Protein AF-Q8U2S3-F1 (afdb_monomer)

Solvent-accessible surface area (backbone atoms only — not comparable to full-atom values): 5156 Å² total; per-residue (Å²): 128,73,34,62,72,54,21,52,57,31,38,52,51,14,50,54,34,35,54,50,14,54,51,28,48,75,74,66,40,53,70,55,16,52,52,30,41,53,49,16,53,37,32,40,55,50,9,55,42,31,14,68,69,45,84,86,78,89,81,55,50,74,57,55,48,48,53,45,40,75,74,70,47,91,64,85,73,85,78,80,70,82,82,80,84,73,82,71,88,128

pLDDT: mean 85.27, std 17.12, range [39.69, 98.56]

Nearest PDB structures (foldseek):
  1o3u-assembly1_A-2  TM=9.686E-01  e=7.625E-03  Thermotoga maritima
  1wol-assembly1_A  TM=9.582E-01  e=5.673E-03  Sulfurisphaera tokodaii str. 7
  1ufb-assembly1_A  TM=9.859E-01  e=2.220E-01  Thermus thermophilus
  2hsb-assembly1_A  TM=8.429E-01  e=3.166E-01  Archaeoglobus fulgidus

Sequence (90 aa):
MFKDSEYERWIKEAKRTLESAYSDLKEGYYEWASFKSQQAAELAVKAVLRGLGLAPVGHSITRLLRELKGMGFNVPKSSYTTQWSSIGTI

Structure (mmCIF, N/CA/C/O backbone):
data_AF-Q8U2S3-F1
#
_entry.id   AF-Q8U2S3-F1
#
loop_
_atom_site.group_PDB
_atom_site.id
_atom_site.type_symbol
_atom_site.label_atom_id
_atom_site.label_alt_id
_atom_site.label_comp_id
_atom_site.label_asym_id
_atom_site.label_entity_id
_atom_site.label_seq_id
_atom_site.pdbx_PDB_ins_code
_atom_site.Cartn_x
_atom_site.Cartn_y
_atom_site.Cartn_z
_atom_site.occupancy
_atom_site.B_iso_or_equiv
_atom_site.auth_seq_id
_atom_site.auth_comp_id
_atom_site.auth_asym_id
_atom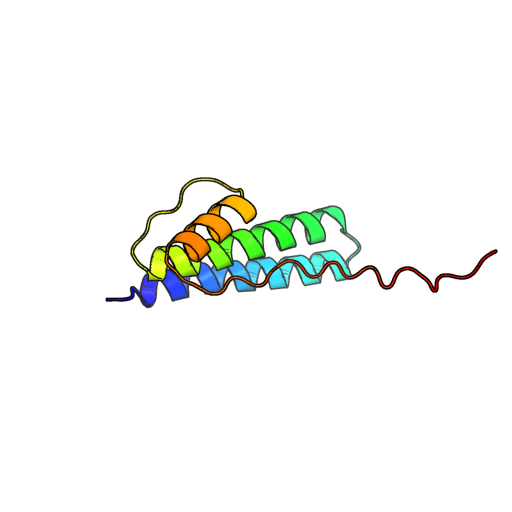_site.auth_atom_id
_atom_site.pdbx_PDB_model_num
ATOM 1 N N . MET A 1 1 ? -13.540 7.536 17.257 1.00 76.06 1 MET A N 1
ATOM 2 C CA . MET A 1 1 ? -12.865 8.738 16.725 1.00 76.06 1 MET A CA 1
ATOM 3 C C . MET A 1 1 ? -11.816 8.275 15.729 1.00 76.06 1 MET A C 1
ATOM 5 O O . MET A 1 1 ? -11.070 7.361 16.067 1.00 76.06 1 MET A O 1
ATOM 9 N N . PHE A 1 2 ? -11.827 8.813 14.510 1.00 86.50 2 PHE A N 1
ATOM 10 C CA . PHE A 1 2 ? -10.859 8.464 13.468 1.00 86.50 2 PHE A CA 1
ATOM 11 C C . PHE A 1 2 ? -9.484 9.069 13.804 1.00 86.50 2 PHE A C 1
ATOM 13 O O . PHE A 1 2 ? -9.408 10.136 14.409 1.00 86.50 2 PHE A O 1
ATOM 20 N N . LYS A 1 3 ? -8.403 8.359 13.483 1.00 91.94 3 LYS A N 1
ATOM 21 C CA . LYS A 1 3 ? -7.015 8.753 13.748 1.00 91.94 3 LYS A CA 1
ATOM 22 C C . LYS A 1 3 ? -6.411 9.373 12.490 1.00 91.94 3 LYS A C 1
ATOM 24 O O . LYS A 1 3 ? -5.695 8.694 11.753 1.00 91.94 3 LYS A O 1
ATOM 29 N N . ASP A 1 4 ? -6.698 10.653 12.261 1.00 90.94 4 ASP A N 1
ATOM 30 C CA . ASP A 1 4 ? -6.270 11.380 11.056 1.00 90.94 4 ASP A CA 1
ATOM 31 C C . ASP A 1 4 ? -4.754 11.309 10.830 1.00 90.94 4 ASP A C 1
ATOM 33 O O . ASP A 1 4 ? -4.307 10.998 9.730 1.00 90.94 4 ASP A O 1
ATOM 37 N N . SER A 1 5 ? -3.953 11.472 11.886 1.00 92.38 5 SER A N 1
ATOM 38 C CA . SER A 1 5 ? -2.487 11.437 11.793 1.00 92.38 5 SER A CA 1
ATOM 39 C C . SER A 1 5 ? -1.928 10.087 11.324 1.00 92.38 5 SER A C 1
ATOM 41 O O . SER A 1 5 ? -0.988 10.039 10.527 1.00 92.38 5 SER A O 1
ATOM 43 N N . GLU A 1 6 ? -2.510 8.976 11.783 1.00 91.44 6 GLU A N 1
ATOM 44 C CA . GLU A 1 6 ? -2.110 7.635 11.348 1.00 91.44 6 GLU A CA 1
ATOM 45 C C . GLU A 1 6 ? -2.553 7.372 9.908 1.00 91.44 6 GLU A C 1
ATOM 47 O O . GLU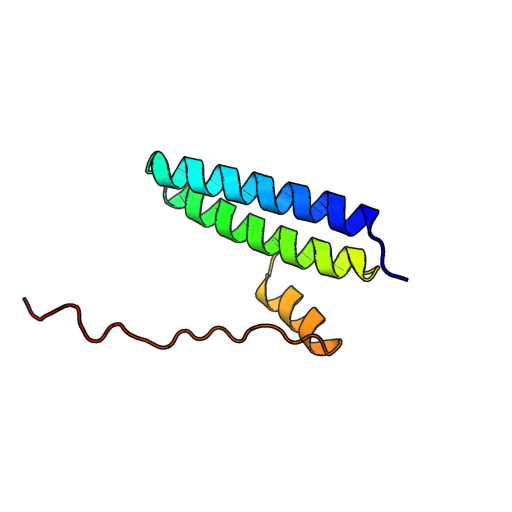 A 1 6 ? -1.784 6.826 9.119 1.00 91.44 6 GLU A O 1
ATOM 52 N N . TYR A 1 7 ? -3.758 7.801 9.531 1.00 95.69 7 TYR A N 1
ATOM 53 C CA . TYR A 1 7 ? -4.203 7.718 8.144 1.00 95.69 7 TYR A CA 1
ATOM 54 C C . TYR A 1 7 ? -3.271 8.504 7.206 1.00 95.69 7 TYR A C 1
ATOM 56 O O . TYR A 1 7 ? -2.768 7.947 6.229 1.00 95.69 7 TYR A O 1
ATOM 64 N N . GLU A 1 8 ? -2.984 9.768 7.527 1.00 96.56 8 GLU A N 1
ATOM 65 C CA . GLU A 1 8 ? -2.149 10.660 6.717 1.00 96.56 8 GLU A CA 1
ATOM 66 C C . GLU A 1 8 ? -0.737 10.115 6.511 1.00 96.56 8 GLU A C 1
ATOM 68 O O . GLU A 1 8 ? -0.207 10.126 5.395 1.00 96.56 8 GLU A O 1
ATOM 73 N N . ARG A 1 9 ? -0.130 9.585 7.577 1.00 95.38 9 ARG A N 1
ATOM 74 C CA . ARG A 1 9 ? 1.205 8.991 7.513 1.00 95.38 9 ARG A CA 1
ATOM 75 C C . ARG A 1 9 ? 1.261 7.841 6.508 1.00 95.38 9 ARG A C 1
ATOM 77 O O . ARG A 1 9 ? 2.180 7.779 5.694 1.00 95.38 9 ARG A O 1
ATOM 84 N N . TRP A 1 10 ? 0.281 6.943 6.555 1.00 96.06 10 TRP A N 1
ATOM 85 C CA . TRP A 1 10 ? 0.263 5.742 5.720 1.00 96.06 10 TRP A CA 1
ATOM 86 C C . TRP A 1 10 ? -0.180 6.029 4.285 1.00 96.06 10 TRP A C 1
ATOM 88 O O . TRP A 1 10 ? 0.397 5.479 3.347 1.00 96.06 10 TRP A O 1
ATOM 98 N N . ILE A 1 11 ? -1.146 6.930 4.082 1.00 97.75 11 ILE A N 1
ATOM 99 C CA . ILE A 1 11 ? -1.579 7.295 2.729 1.00 97.75 11 ILE A CA 1
ATOM 100 C C . ILE A 1 11 ? -0.495 8.083 1.984 1.00 97.75 11 ILE A C 1
ATOM 102 O O . ILE A 1 11 ? -0.370 7.953 0.767 1.00 97.75 11 ILE A O 1
ATOM 106 N N . LYS A 1 12 ? 0.334 8.861 2.695 1.00 98.19 12 LYS A N 1
ATOM 107 C CA . LYS A 1 12 ? 1.505 9.522 2.106 1.00 98.19 12 LYS A CA 1
ATOM 108 C C . LYS A 1 12 ? 2.512 8.499 1.579 1.00 98.19 12 LYS A C 1
ATOM 110 O O . LYS A 1 12 ? 3.007 8.666 0.469 1.00 98.19 12 LYS A O 1
ATOM 115 N N . GLU A 1 13 ? 2.766 7.431 2.329 1.00 97.75 13 GLU A N 1
ATOM 116 C CA . GLU A 1 13 ? 3.660 6.351 1.895 1.00 97.75 13 GLU A CA 1
ATOM 117 C C . GLU A 1 13 ? 3.100 5.595 0.682 1.00 97.75 13 GLU A C 1
ATOM 119 O O . GLU A 1 13 ? 3.819 5.339 -0.286 1.00 97.75 13 GLU A O 1
ATOM 124 N N . ALA A 1 14 ? 1.791 5.319 0.681 1.00 98.25 14 ALA A N 1
ATOM 125 C CA . ALA A 1 14 ? 1.107 4.702 -0.453 1.00 98.25 14 ALA A CA 1
ATOM 126 C C . ALA A 1 14 ? 1.264 5.533 -1.738 1.00 98.25 14 ALA A C 1
ATOM 128 O O . ALA A 1 14 ? 1.614 4.997 -2.788 1.00 98.25 14 ALA A O 1
ATOM 129 N N . LYS A 1 15 ? 1.061 6.856 -1.646 1.00 98.50 15 LYS A N 1
ATOM 130 C CA . LYS A 1 15 ? 1.198 7.781 -2.782 1.00 98.50 15 LYS A CA 1
ATOM 131 C C . LYS A 1 15 ? 2.623 7.818 -3.333 1.00 98.50 15 LYS A C 1
ATOM 133 O O . LYS A 1 15 ? 2.796 7.685 -4.538 1.00 98.50 15 LYS A O 1
ATOM 138 N N . ARG A 1 16 ? 3.638 7.918 -2.467 1.00 98.50 16 ARG A N 1
ATOM 139 C CA . ARG A 1 16 ? 5.054 7.903 -2.888 1.00 98.50 16 ARG A CA 1
ATOM 140 C C . ARG A 1 16 ? 5.440 6.582 -3.552 1.00 98.50 16 ARG A C 1
ATOM 142 O O . ARG A 1 16 ? 6.155 6.572 -4.549 1.00 98.50 16 ARG A O 1
ATOM 149 N N . THR A 1 17 ? 4.933 5.468 -3.026 1.00 98.56 17 THR A N 1
ATOM 150 C CA . THR A 1 17 ? 5.149 4.140 -3.617 1.00 98.56 17 THR A CA 1
ATOM 151 C C . THR A 1 17 ? 4.529 4.051 -5.013 1.00 98.56 17 THR A C 1
ATOM 153 O O . THR A 1 17 ? 5.167 3.552 -5.937 1.00 98.56 17 THR A O 1
ATOM 156 N N . LEU A 1 18 ? 3.319 4.590 -5.191 1.00 98.50 18 LEU A N 1
ATOM 157 C CA . LEU A 1 18 ? 2.648 4.644 -6.490 1.00 98.50 18 LEU A CA 1
ATOM 158 C C . LEU A 1 18 ? 3.386 5.548 -7.489 1.00 98.50 18 LEU A C 1
ATOM 160 O O . LEU A 1 18 ? 3.556 5.170 -8.643 1.00 98.50 18 LEU A O 1
ATOM 164 N N . GLU A 1 19 ? 3.862 6.716 -7.055 1.00 98.56 19 GLU A N 1
ATOM 165 C CA . GLU A 1 19 ? 4.710 7.588 -7.878 1.00 98.56 19 GLU A CA 1
ATOM 166 C C . GLU A 1 19 ? 5.970 6.852 -8.349 1.00 98.56 19 GLU A C 1
ATOM 168 O O . GLU A 1 19 ? 6.308 6.907 -9.530 1.00 98.56 19 GLU A O 1
ATOM 173 N N . SER A 1 20 ? 6.620 6.088 -7.464 1.00 98.38 20 SER A N 1
ATOM 174 C CA . SER A 1 20 ? 7.764 5.259 -7.852 1.00 98.38 20 SER A CA 1
ATOM 175 C C . SER A 1 20 ? 7.385 4.151 -8.837 1.00 98.38 20 SER A C 1
ATOM 177 O O . SER A 1 20 ? 8.170 3.885 -9.742 1.00 98.38 20 SER A O 1
ATOM 179 N N . ALA A 1 21 ? 6.210 3.532 -8.696 1.00 98.44 21 ALA A N 1
ATOM 180 C CA . ALA A 1 21 ? 5.720 2.535 -9.648 1.00 98.44 21 ALA A CA 1
ATOM 181 C C . ALA A 1 21 ? 5.517 3.135 -11.050 1.00 98.44 21 ALA A C 1
ATOM 183 O O . ALA A 1 21 ? 5.835 2.497 -12.051 1.00 98.44 21 ALA A O 1
ATOM 184 N N . TYR A 1 22 ? 5.030 4.380 -11.131 1.00 98.56 22 TYR A N 1
ATOM 185 C CA . TYR A 1 22 ? 4.912 5.094 -12.403 1.00 98.56 22 TYR A CA 1
ATOM 186 C C . TYR A 1 22 ? 6.268 5.410 -13.030 1.00 98.56 22 TYR A C 1
ATOM 188 O O . TYR A 1 22 ? 6.386 5.348 -14.253 1.00 98.56 22 TYR A O 1
ATOM 196 N N . SER A 1 23 ? 7.282 5.743 -12.229 1.00 98.38 23 SER A N 1
ATOM 197 C CA . SER A 1 23 ? 8.647 5.906 -12.740 1.00 98.38 23 SER A CA 1
ATOM 198 C C . SER A 1 23 ? 9.182 4.592 -13.307 1.00 98.38 23 SER A C 1
ATOM 200 O O . SER A 1 23 ? 9.626 4.577 -14.447 1.00 98.38 23 SER A O 1
ATOM 202 N N . ASP A 1 24 ? 9.048 3.477 -12.583 1.00 98.19 24 ASP A N 1
ATOM 203 C CA . ASP A 1 24 ? 9.487 2.161 -13.074 1.00 98.19 24 ASP A CA 1
ATOM 204 C C . ASP A 1 24 ? 8.782 1.768 -14.380 1.00 98.19 24 ASP A C 1
ATOM 206 O O . ASP A 1 24 ? 9.410 1.238 -15.293 1.00 98.19 24 ASP A O 1
ATOM 210 N N . LEU A 1 25 ? 7.483 2.071 -14.498 1.00 98.12 25 LEU A N 1
ATOM 211 C CA . LEU A 1 25 ? 6.713 1.826 -15.717 1.00 98.12 25 LEU A CA 1
ATOM 212 C C . LEU A 1 25 ? 7.268 2.613 -16.910 1.00 98.12 25 LEU A C 1
ATOM 214 O O . LEU A 1 25 ? 7.352 2.069 -18.010 1.00 98.12 25 LEU A O 1
ATOM 218 N N . LYS A 1 26 ? 7.632 3.884 -16.701 1.00 98.31 26 LYS A N 1
ATOM 219 C CA . LYS A 1 26 ? 8.209 4.745 -17.746 1.00 98.31 26 LYS A CA 1
ATOM 220 C C . LYS A 1 26 ? 9.586 4.259 -18.195 1.00 98.31 26 LYS A C 1
ATOM 222 O O . LYS A 1 26 ? 9.878 4.325 -19.382 1.00 98.31 26 LYS A O 1
ATOM 227 N N . GLU A 1 27 ? 10.384 3.748 -17.263 1.00 98.06 27 GLU A N 1
ATOM 228 C CA . GLU A 1 27 ? 11.727 3.216 -17.524 1.00 98.06 27 GLU A CA 1
ATOM 229 C C . GLU A 1 27 ? 11.717 1.770 -18.064 1.00 98.06 27 GLU A C 1
ATOM 231 O O . GLU A 1 27 ? 12.765 1.228 -18.405 1.00 98.06 27 GLU A O 1
ATOM 236 N N . GLY A 1 28 ? 10.544 1.132 -18.170 1.00 97.69 28 GLY A N 1
ATOM 237 C CA . GLY A 1 28 ? 10.400 -0.228 -18.704 1.00 97.69 28 GLY A CA 1
ATOM 238 C C . GLY A 1 28 ? 10.655 -1.355 -17.695 1.00 97.69 28 GLY A C 1
ATOM 239 O O . GLY A 1 28 ? 10.696 -2.521 -18.080 1.00 97.69 28 GLY A O 1
ATOM 240 N N . TYR A 1 29 ? 10.776 -1.041 -16.404 1.00 98.06 29 TYR A N 1
ATOM 241 C CA . TYR A 1 29 ? 10.931 -2.013 -15.317 1.00 98.06 29 TYR A CA 1
ATOM 242 C C . TYR A 1 29 ? 9.563 -2.540 -14.853 1.00 98.06 29 TYR A C 1
ATOM 244 O O . TYR A 1 29 ? 9.074 -2.226 -13.762 1.00 98.06 29 TYR A O 1
ATOM 252 N N . TYR A 1 30 ? 8.889 -3.304 -15.713 1.00 97.12 30 TYR A N 1
ATOM 253 C CA . TYR A 1 30 ? 7.488 -3.704 -15.524 1.00 97.12 30 TYR A CA 1
ATOM 254 C C . TYR A 1 30 ? 7.242 -4.573 -14.281 1.00 97.12 30 TYR A C 1
ATOM 256 O O . TYR A 1 30 ? 6.188 -4.470 -13.643 1.00 97.12 30 TYR A O 1
ATOM 264 N N . GLU A 1 31 ? 8.202 -5.417 -13.911 1.00 97.88 31 GLU A N 1
ATOM 265 C CA . GLU A 1 31 ? 8.167 -6.237 -12.702 1.00 97.88 31 GLU A CA 1
ATOM 266 C C . GLU A 1 31 ? 8.170 -5.369 -11.439 1.00 97.88 31 GLU A C 1
ATOM 268 O O . GLU A 1 31 ? 7.365 -5.589 -10.527 1.00 97.88 31 GLU A O 1
ATOM 273 N N . TRP A 1 32 ? 8.996 -4.320 -11.424 1.00 98.00 32 TRP A N 1
ATOM 274 C CA . TRP A 1 32 ? 9.073 -3.370 -10.319 1.00 98.00 32 TRP A CA 1
ATOM 275 C C . TRP A 1 32 ? 7.843 -2.473 -10.262 1.00 98.00 32 TRP A C 1
ATOM 277 O O . TRP A 1 32 ? 7.262 -2.309 -9.186 1.00 98.00 32 TRP A O 1
ATOM 287 N N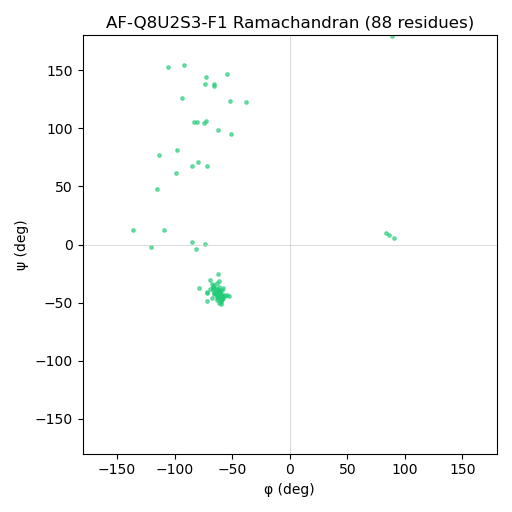 . ALA A 1 33 ? 7.368 -1.996 -11.414 1.00 98.31 33 ALA A N 1
ATOM 288 C CA . ALA A 1 33 ? 6.124 -1.242 -11.512 1.00 98.31 33 ALA A CA 1
ATOM 289 C C . ALA A 1 33 ? 4.937 -2.039 -10.946 1.00 98.31 33 ALA A C 1
ATOM 291 O O . ALA A 1 33 ? 4.141 -1.511 -10.164 1.00 98.31 33 ALA A O 1
ATOM 292 N N . SER A 1 34 ? 4.839 -3.328 -11.280 1.00 97.88 34 SER A N 1
ATOM 293 C CA . SER A 1 34 ? 3.765 -4.208 -10.803 1.00 97.88 34 SER A CA 1
ATOM 294 C C . SER A 1 34 ? 3.867 -4.469 -9.299 1.00 97.88 34 SER A C 1
ATOM 296 O O . SER A 1 34 ? 2.876 -4.338 -8.575 1.00 97.88 34 SER A O 1
ATOM 298 N N . PHE A 1 35 ? 5.070 -4.779 -8.808 1.00 97.31 35 PHE A N 1
ATOM 299 C CA . PHE A 1 35 ? 5.326 -5.000 -7.386 1.00 97.31 35 PHE A CA 1
ATOM 300 C C . PHE A 1 35 ? 4.992 -3.762 -6.544 1.00 97.31 35 PHE A C 1
ATOM 302 O O . PHE A 1 35 ? 4.242 -3.846 -5.569 1.00 97.31 35 PHE A O 1
ATOM 309 N N . LYS A 1 36 ? 5.489 -2.586 -6.944 1.00 98.06 36 LYS A N 1
ATOM 310 C CA . LYS A 1 36 ? 5.233 -1.333 -6.223 1.00 98.06 36 LYS A CA 1
ATOM 311 C C . LYS A 1 36 ? 3.769 -0.913 -6.312 1.00 98.06 36 LYS A C 1
ATOM 313 O O . LYS A 1 36 ? 3.233 -0.406 -5.332 1.00 98.06 36 LYS A O 1
ATOM 318 N N . SER A 1 37 ? 3.090 -1.183 -7.426 1.00 97.81 37 SER A N 1
ATOM 319 C CA . SER A 1 37 ? 1.646 -0.939 -7.546 1.00 97.81 37 SER A CA 1
ATOM 320 C C . SER A 1 37 ? 0.839 -1.768 -6.541 1.00 97.81 37 SER A C 1
ATOM 322 O O . SER A 1 37 ? -0.056 -1.236 -5.879 1.00 97.81 37 SER A O 1
ATOM 324 N N . GLN A 1 38 ? 1.179 -3.052 -6.365 1.00 96.19 38 GLN A N 1
ATOM 325 C CA . GLN A 1 38 ? 0.557 -3.894 -5.337 1.00 96.19 38 GLN A CA 1
ATOM 326 C C . GLN A 1 38 ? 0.850 -3.351 -3.930 1.00 96.19 38 GLN A C 1
ATOM 328 O O . GLN A 1 38 ? -0.077 -3.202 -3.132 1.00 96.19 38 GLN A O 1
ATOM 333 N N . GLN A 1 39 ? 2.094 -2.964 -3.643 1.00 97.25 39 GLN A N 1
ATOM 334 C CA . GLN A 1 39 ? 2.457 -2.411 -2.336 1.00 97.25 39 GLN A CA 1
ATOM 335 C C . GLN A 1 39 ? 1.760 -1.080 -2.030 1.00 97.25 39 GLN A C 1
ATOM 337 O O . GLN A 1 39 ? 1.287 -0.866 -0.912 1.00 97.25 39 GLN A O 1
ATOM 342 N N . ALA A 1 40 ? 1.623 -0.198 -3.020 1.00 97.94 40 ALA A N 1
ATOM 343 C CA . ALA A 1 40 ? 0.880 1.048 -2.876 1.00 97.94 40 ALA A CA 1
ATOM 344 C C . ALA A 1 40 ? -0.589 0.789 -2.502 1.00 97.94 40 ALA A C 1
ATOM 346 O O . ALA A 1 40 ? -1.127 1.438 -1.600 1.00 97.94 40 ALA A O 1
ATOM 347 N N . ALA A 1 41 ? -1.228 -0.194 -3.142 1.00 95.56 41 ALA A N 1
ATOM 348 C CA . ALA A 1 41 ? -2.591 -0.595 -2.811 1.00 95.56 41 ALA A CA 1
ATOM 349 C C . ALA A 1 41 ? -2.697 -1.189 -1.391 1.00 95.56 41 ALA A C 1
ATOM 351 O O . ALA A 1 41 ? -3.623 -0.851 -0.652 1.00 95.56 41 ALA A O 1
ATOM 352 N N . GLU A 1 42 ? -1.738 -2.016 -0.967 1.00 95.31 42 GLU A N 1
ATOM 353 C CA . GLU A 1 42 ? -1.677 -2.543 0.403 1.00 95.31 42 GLU A CA 1
ATOM 354 C C . GLU A 1 42 ? -1.566 -1.425 1.451 1.00 95.31 42 GLU A C 1
ATOM 356 O O . GLU A 1 42 ? -2.326 -1.406 2.425 1.00 95.31 42 GLU A O 1
ATOM 361 N N . LEU A 1 43 ? -0.659 -0.470 1.239 1.00 95.75 43 LEU A N 1
ATOM 362 C CA . LEU A 1 43 ? -0.454 0.673 2.129 1.00 95.75 43 LEU A CA 1
ATOM 363 C C . LEU A 1 43 ? -1.701 1.555 2.230 1.00 95.75 43 LEU A C 1
ATOM 365 O O . LEU A 1 43 ? -2.064 1.970 3.332 1.00 95.75 43 LEU A O 1
ATOM 369 N N . ALA A 1 44 ? -2.391 1.799 1.114 1.00 96.00 44 ALA A N 1
ATOM 370 C CA . ALA A 1 44 ? -3.612 2.600 1.095 1.00 96.00 44 ALA A CA 1
ATOM 371 C C . ALA A 1 44 ? -4.735 1.959 1.928 1.00 96.00 44 ALA A C 1
ATOM 373 O O . ALA A 1 44 ? -5.370 2.633 2.740 1.00 96.00 44 ALA A O 1
ATOM 374 N N . VAL A 1 45 ? -4.949 0.645 1.796 1.00 94.00 45 VAL A N 1
ATOM 375 C CA . VAL A 1 45 ? -5.958 -0.061 2.604 1.00 94.00 45 VAL A CA 1
ATOM 376 C C . VAL A 1 45 ? -5.560 -0.080 4.085 1.00 94.00 45 VAL A C 1
ATOM 378 O O . VAL A 1 45 ? -6.405 0.136 4.959 1.00 94.00 45 VAL A O 1
ATOM 381 N N . LYS A 1 46 ? -4.268 -0.263 4.389 1.00 93.25 46 LYS A N 1
ATOM 382 C CA . LYS A 1 46 ? -3.751 -0.161 5.764 1.00 93.25 46 LYS A CA 1
ATOM 383 C C . LYS A 1 46 ? -3.951 1.232 6.359 1.00 93.25 46 LYS A C 1
ATOM 385 O O . LYS A 1 46 ? -4.270 1.316 7.542 1.00 93.25 46 LYS A O 1
ATOM 390 N N . ALA A 1 47 ? -3.818 2.297 5.569 1.00 95.00 47 ALA A N 1
ATOM 391 C CA . ALA A 1 47 ? -4.068 3.663 6.021 1.00 95.00 47 ALA A CA 1
ATOM 392 C C . ALA A 1 47 ? -5.505 3.832 6.529 1.00 95.00 47 ALA A C 1
ATOM 394 O O . ALA A 1 47 ? -5.709 4.348 7.626 1.00 95.00 47 ALA A O 1
ATOM 395 N N . VAL A 1 48 ? -6.495 3.338 5.776 1.00 93.12 48 VAL A N 1
ATOM 396 C CA . VAL A 1 48 ? -7.913 3.395 6.172 1.00 93.12 48 VAL A CA 1
ATOM 397 C C . VAL A 1 48 ? -8.145 2.634 7.476 1.00 93.12 48 VAL A C 1
ATOM 399 O O . VAL A 1 48 ? -8.707 3.182 8.421 1.00 93.12 48 VAL A O 1
ATOM 402 N N . LEU A 1 49 ? -7.667 1.391 7.560 1.00 91.88 49 LEU A N 1
ATOM 403 C CA . LEU A 1 49 ? -7.828 0.555 8.754 1.00 91.88 49 LEU A CA 1
ATOM 404 C C . LEU A 1 49 ? -7.166 1.185 9.992 1.00 91.88 49 LEU A C 1
ATOM 406 O O . LEU A 1 49 ? -7.755 1.186 11.072 1.00 91.88 49 LEU A O 1
ATOM 410 N N . ARG A 1 50 ? -5.980 1.784 9.838 1.00 92.12 50 ARG A N 1
ATOM 411 C CA . ARG A 1 50 ? -5.294 2.494 10.929 1.00 92.12 50 ARG A CA 1
ATOM 412 C C . ARG A 1 50 ? -5.991 3.780 11.339 1.00 92.12 50 ARG A C 1
ATOM 414 O O . ARG A 1 50 ? -6.090 4.048 12.536 1.00 92.12 50 ARG A O 1
ATOM 421 N N . GLY A 1 51 ? -6.539 4.520 10.379 1.00 93.06 51 GLY A N 1
ATOM 422 C CA . GLY A 1 51 ? -7.427 5.647 10.648 1.00 93.06 51 GLY A CA 1
ATOM 423 C C . GLY A 1 51 ? -8.657 5.227 11.458 1.00 93.06 51 G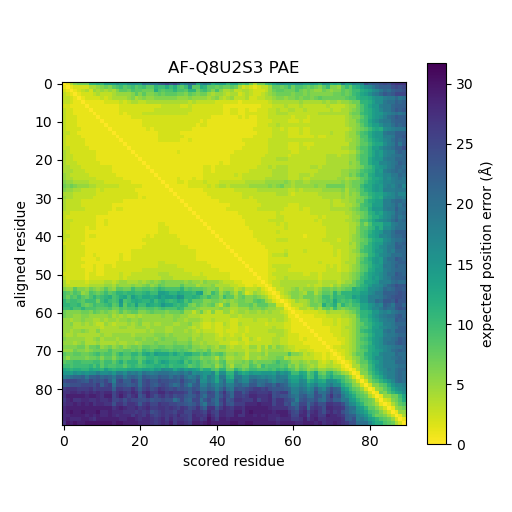LY A C 1
ATOM 424 O O . GLY A 1 51 ? -9.046 5.911 12.398 1.00 93.06 51 GLY A O 1
ATOM 425 N N . LEU A 1 52 ? -9.207 4.037 11.207 1.00 92.31 52 LEU A N 1
ATOM 426 C CA . LEU A 1 52 ? -10.289 3.454 12.015 1.00 92.31 52 LEU A CA 1
ATOM 427 C C . LEU A 1 52 ? -9.828 2.927 13.389 1.00 92.31 52 LEU A C 1
ATOM 429 O O . LEU A 1 52 ? -10.643 2.439 14.168 1.00 92.31 52 LEU A O 1
ATOM 433 N N . GLY A 1 53 ? -8.539 3.046 13.718 1.00 90.62 53 GLY A N 1
ATOM 434 C CA . GLY A 1 53 ? -7.967 2.621 14.993 1.00 90.62 53 GLY A CA 1
ATOM 435 C C . GLY A 1 53 ? -7.540 1.155 15.045 1.00 90.62 53 GLY A C 1
ATOM 436 O O . GLY A 1 53 ? -7.167 0.686 16.119 1.00 90.62 53 GLY A O 1
ATOM 437 N N . LEU A 1 54 ? -7.555 0.447 13.914 1.00 88.50 54 LEU A N 1
ATOM 438 C CA . LEU A 1 54 ? -7.174 -0.960 13.815 1.00 88.50 54 LEU A CA 1
ATOM 439 C C . LEU A 1 54 ? -5.686 -1.113 13.483 1.00 88.50 54 LEU A C 1
ATOM 441 O O . LEU A 1 54 ? -5.076 -0.256 12.847 1.00 88.50 54 LEU A O 1
ATOM 445 N N . ALA A 1 55 ? -5.102 -2.244 13.875 1.00 83.94 55 ALA A N 1
ATOM 446 C CA . ALA A 1 55 ? -3.721 -2.601 13.558 1.00 83.94 55 ALA A CA 1
ATOM 447 C C . ALA A 1 55 ? -3.695 -3.831 12.630 1.00 83.94 55 ALA A C 1
ATOM 449 O O . ALA A 1 55 ? -3.462 -4.946 13.097 1.00 83.94 55 ALA A O 1
ATOM 450 N N . PRO A 1 56 ? -3.974 -3.664 11.324 1.00 79.88 56 PRO A N 1
ATOM 451 C CA . PRO A 1 56 ? -4.024 -4.790 10.399 1.00 79.88 56 PRO A CA 1
ATOM 452 C C . PRO A 1 56 ? -2.652 -5.451 10.228 1.00 79.88 56 PRO A C 1
ATOM 454 O O . PRO A 1 56 ? -1.637 -4.777 10.032 1.00 79.88 56 PRO A O 1
ATOM 457 N N . VAL A 1 57 ? -2.641 -6.784 10.243 1.00 74.38 57 VAL A N 1
ATOM 458 C CA . VAL A 1 57 ? -1.445 -7.621 10.040 1.00 74.38 57 VAL A CA 1
ATOM 459 C C . VAL A 1 57 ? -1.496 -8.259 8.641 1.00 74.38 57 VAL A C 1
ATOM 461 O O . VAL A 1 57 ? -2.575 -8.468 8.090 1.00 74.38 57 VAL A O 1
ATOM 464 N N . GLY A 1 58 ? -0.353 -8.583 8.038 1.00 78.12 58 GLY A N 1
ATOM 465 C CA . GLY A 1 58 ? -0.275 -9.303 6.756 1.00 78.12 58 GLY A CA 1
ATOM 466 C C . GLY A 1 58 ? -0.283 -8.426 5.495 1.00 78.12 58 GLY A C 1
ATOM 467 O O . GLY A 1 58 ? -0.337 -7.198 5.577 1.00 78.12 58 GLY A O 1
ATOM 468 N N . HIS A 1 59 ? -0.206 -9.097 4.338 1.00 75.38 59 HIS A N 1
ATOM 469 C CA . HIS A 1 59 ? 0.073 -8.495 3.018 1.00 75.38 59 HIS A CA 1
ATOM 470 C C . HIS A 1 59 ? -1.032 -8.716 1.965 1.00 75.38 59 HIS A C 1
ATOM 472 O O . HIS A 1 59 ? -0.971 -8.255 0.829 1.00 75.38 59 HIS A O 1
ATOM 478 N N . SER A 1 60 ? -2.092 -9.450 2.314 1.00 85.50 60 SER A N 1
ATOM 479 C CA . SER A 1 60 ? -3.180 -9.713 1.367 1.00 85.50 60 SER A CA 1
ATOM 480 C C . SER A 1 60 ? -4.166 -8.548 1.338 1.00 85.50 60 SER A C 1
ATOM 482 O O . SER A 1 60 ? -5.013 -8.429 2.225 1.00 85.50 60 SER A O 1
ATOM 484 N N . ILE A 1 61 ? -4.122 -7.742 0.275 1.00 85.50 61 ILE A N 1
ATOM 485 C CA . ILE A 1 61 ? -5.101 -6.671 0.010 1.00 85.50 61 ILE A CA 1
ATOM 486 C C . ILE A 1 61 ? -6.529 -7.225 0.067 1.00 85.50 61 ILE A C 1
ATOM 488 O O . ILE A 1 61 ? -7.395 -6.658 0.724 1.00 85.50 61 ILE A O 1
ATOM 492 N N . THR A 1 62 ? -6.779 -8.387 -0.540 1.00 85.00 62 THR A N 1
ATOM 493 C CA . THR A 1 62 ? -8.097 -9.040 -0.551 1.00 85.00 62 THR A CA 1
ATOM 494 C C . THR A 1 62 ? -8.588 -9.406 0.851 1.00 85.00 62 THR A C 1
ATOM 496 O O . THR A 1 62 ? -9.792 -9.440 1.105 1.00 85.00 62 THR A O 1
ATOM 499 N N . ARG A 1 63 ? -7.681 -9.724 1.781 1.00 85.62 63 ARG A N 1
ATOM 500 C CA . ARG A 1 63 ? -8.030 -9.960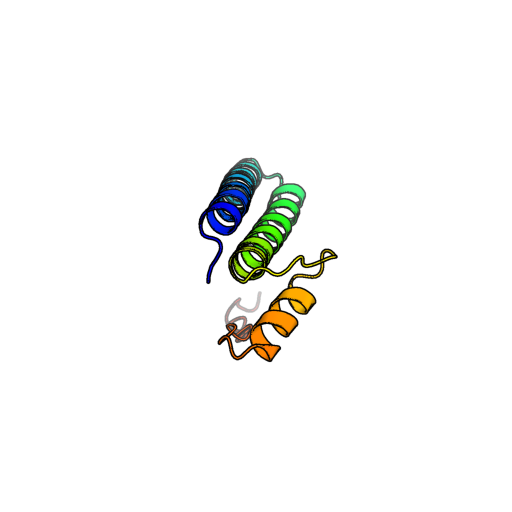 3.187 1.00 85.62 63 ARG A CA 1
ATOM 501 C C . ARG A 1 63 ? -8.393 -8.651 3.884 1.00 85.62 63 ARG A C 1
ATOM 503 O O . ARG A 1 63 ? -9.465 -8.575 4.470 1.00 85.62 63 ARG A O 1
ATOM 510 N N . LEU A 1 64 ? -7.565 -7.620 3.726 1.00 85.88 64 LEU A N 1
ATOM 511 C CA . LEU A 1 64 ? -7.787 -6.297 4.320 1.00 85.88 64 LEU A CA 1
ATOM 512 C C . LEU A 1 64 ? -9.092 -5.647 3.825 1.00 85.88 64 LEU A C 1
ATOM 514 O O . LEU A 1 64 ? -9.862 -5.088 4.598 1.00 85.88 64 LEU A O 1
ATOM 518 N N . LEU A 1 65 ? -9.392 -5.787 2.535 1.00 86.62 65 LEU A N 1
ATOM 519 C CA . LEU A 1 65 ? -10.646 -5.323 1.943 1.00 86.62 65 LEU A CA 1
ATOM 520 C C . LEU A 1 65 ? -11.867 -6.092 2.469 1.00 86.62 65 LEU A C 1
ATOM 522 O O . LEU A 1 65 ? -12.936 -5.510 2.642 1.00 86.62 65 LEU A O 1
ATOM 526 N N . ARG A 1 66 ? -11.733 -7.394 2.757 1.00 86.94 66 ARG A N 1
ATOM 527 C CA . ARG A 1 66 ? -12.806 -8.166 3.404 1.00 86.94 66 ARG A CA 1
ATOM 528 C C . ARG A 1 66 ? -13.065 -7.697 4.833 1.00 86.94 66 ARG A C 1
ATOM 530 O O . ARG A 1 66 ? -14.228 -7.649 5.220 1.00 86.94 66 ARG A O 1
ATOM 537 N N . GLU A 1 67 ? -12.026 -7.319 5.576 1.00 85.06 67 GLU A N 1
ATOM 538 C CA . GLU A 1 67 ? -12.174 -6.722 6.912 1.00 85.06 67 GLU A CA 1
ATOM 539 C C . GLU A 1 67 ? -12.975 -5.413 6.839 1.00 85.06 67 GLU A C 1
ATOM 541 O O . GLU A 1 67 ? -13.969 -5.271 7.549 1.00 85.06 67 GLU A O 1
ATOM 5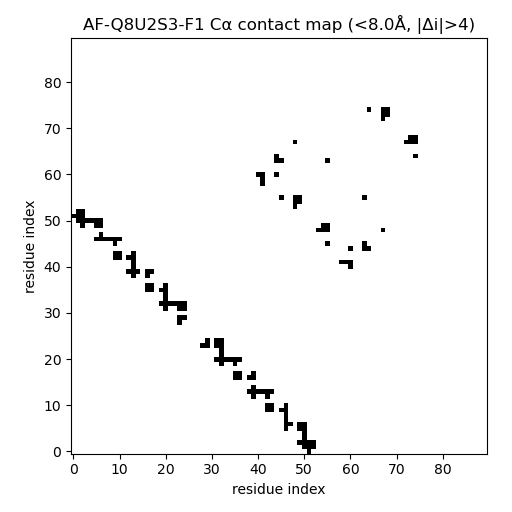46 N N . LEU A 1 68 ? -12.635 -4.515 5.903 1.00 86.94 68 LEU A N 1
ATOM 547 C CA . LEU A 1 68 ? -13.400 -3.280 5.670 1.00 86.94 68 LEU A CA 1
ATOM 548 C C . LEU A 1 68 ? -14.862 -3.556 5.295 1.00 86.94 68 LEU A C 1
ATOM 550 O O . LEU A 1 68 ? -15.773 -2.931 5.838 1.00 86.94 68 LEU A O 1
ATOM 554 N N . LYS A 1 69 ? -15.105 -4.520 4.400 1.00 87.81 69 LYS A N 1
ATOM 555 C CA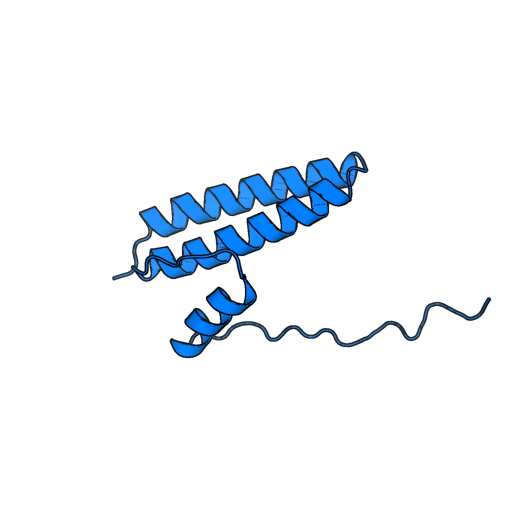 . LYS A 1 69 ? -16.467 -4.912 4.016 1.00 87.81 69 LYS A CA 1
ATOM 556 C C . LYS A 1 69 ? -17.263 -5.456 5.207 1.00 87.81 69 LYS A C 1
ATOM 558 O O . LYS A 1 69 ? -18.442 -5.144 5.339 1.00 87.81 69 LYS A O 1
ATOM 563 N N . GLY A 1 70 ? -16.630 -6.247 6.076 1.00 86.31 70 GLY A N 1
ATOM 564 C CA . GLY A 1 70 ? -17.244 -6.762 7.304 1.00 86.31 70 GLY A CA 1
ATOM 565 C C . GLY A 1 70 ? -17.659 -5.663 8.289 1.00 86.31 70 G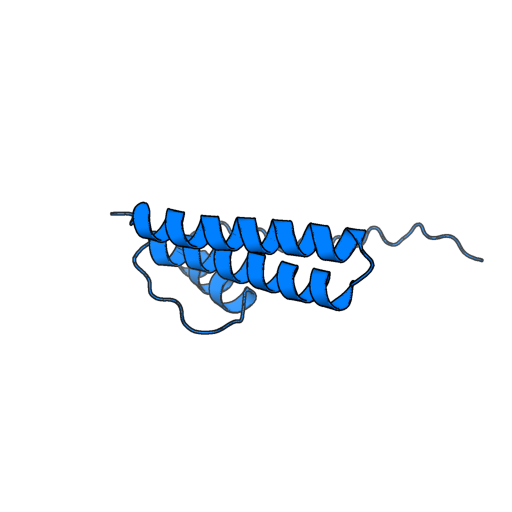LY A C 1
ATOM 566 O O . GLY A 1 70 ? -18.605 -5.854 9.042 1.00 86.31 70 GLY A O 1
ATOM 567 N N . MET A 1 71 ? -17.008 -4.497 8.237 1.00 85.81 71 MET A N 1
ATOM 568 C CA . MET A 1 71 ? -17.347 -3.313 9.041 1.00 85.81 71 MET A CA 1
ATOM 569 C C . MET A 1 71 ? -18.447 -2.440 8.413 1.00 85.81 71 MET A C 1
ATOM 571 O O . MET A 1 71 ? -18.782 -1.395 8.962 1.00 85.81 71 MET A O 1
ATOM 575 N N . GLY A 1 72 ? -19.003 -2.841 7.265 1.00 86.06 72 GLY A N 1
ATOM 576 C CA . GLY A 1 72 ? -20.069 -2.107 6.578 1.00 86.06 72 GLY A CA 1
ATOM 577 C C . GLY A 1 72 ? -19.587 -1.069 5.561 1.00 86.06 72 GLY A C 1
ATOM 578 O O . GLY A 1 72 ? -20.415 -0.363 4.988 1.00 86.06 72 GLY A O 1
ATOM 579 N N . PHE A 1 73 ? -18.280 -0.980 5.280 1.00 86.50 73 PHE A N 1
ATOM 580 C CA . PHE A 1 73 ? -17.784 -0.111 4.212 1.00 86.50 73 PHE A CA 1
ATOM 581 C C . PHE A 1 73 ? -18.091 -0.698 2.833 1.00 86.50 73 PHE A C 1
ATOM 583 O O . PHE A 1 73 ? -17.913 -1.895 2.580 1.00 86.50 73 PHE A O 1
ATOM 590 N N . ASN A 1 74 ? -18.508 0.167 1.907 1.00 83.62 74 ASN A N 1
ATOM 591 C CA . ASN A 1 74 ? -18.662 -0.213 0.512 1.00 83.62 74 ASN A CA 1
ATOM 592 C C . ASN A 1 74 ? -17.276 -0.332 -0.132 1.00 83.62 74 ASN A C 1
ATOM 594 O O . ASN A 1 74 ? -16.613 0.664 -0.412 1.00 83.62 74 ASN A O 1
ATOM 598 N N . VAL A 1 75 ? -16.834 -1.569 -0.333 1.00 80.56 75 VAL A N 1
ATOM 599 C CA . VAL A 1 75 ? -15.614 -1.868 -1.076 1.00 80.56 75 VAL A CA 1
ATOM 600 C C . VAL A 1 75 ? -15.990 -2.125 -2.535 1.00 80.56 75 VAL A C 1
ATOM 602 O O . VAL A 1 75 ? -16.821 -3.010 -2.776 1.00 80.56 75 VAL A O 1
ATOM 605 N N . PRO A 1 76 ? -15.371 -1.420 -3.505 1.00 72.31 76 PRO A N 1
ATOM 606 C CA . PRO A 1 76 ? -15.604 -1.668 -4.920 1.00 72.31 76 PRO A CA 1
ATOM 607 C C . PRO A 1 76 ? -15.410 -3.153 -5.226 1.00 72.31 76 PRO A C 1
ATOM 609 O O . PRO A 1 76 ? -14.358 -3.732 -4.942 1.00 72.31 76 PRO A O 1
ATOM 612 N N . LYS A 1 77 ? -16.435 -3.799 -5.788 1.00 64.31 77 LYS A N 1
ATOM 613 C CA . LYS A 1 77 ? -16.252 -5.134 -6.362 1.00 64.31 77 LYS A CA 1
ATOM 614 C C . LYS A 1 77 ? -15.325 -4.983 -7.558 1.00 64.31 77 LYS A C 1
ATOM 616 O O . LYS A 1 77 ? -15.499 -4.053 -8.338 1.00 64.31 77 LYS A O 1
ATOM 621 N N . SER A 1 78 ? -14.376 -5.904 -7.711 1.00 55.12 78 SER A N 1
ATOM 622 C CA . SER A 1 78 ? -13.582 -5.954 -8.932 1.00 55.12 78 SER A CA 1
ATOM 623 C C . SER A 1 78 ? -14.510 -6.242 -10.110 1.00 55.12 78 SER A C 1
ATOM 625 O O . SER A 1 78 ? -14.926 -7.380 -10.325 1.00 55.12 78 SER A O 1
ATOM 627 N N . SER A 1 79 ? -14.900 -5.202 -10.836 1.00 45.47 79 SER A N 1
ATOM 628 C CA . SER A 1 79 ? -15.585 -5.315 -12.112 1.00 45.47 79 SER A CA 1
ATOM 629 C C . SER A 1 79 ? -14.533 -5.603 -13.175 1.00 45.47 79 SER A C 1
ATOM 631 O O . SER A 1 79 ? -14.225 -4.750 -14.002 1.00 45.47 79 SER A O 1
ATOM 633 N N . TYR A 1 80 ? -13.976 -6.816 -13.164 1.00 46.19 80 TYR A N 1
ATOM 634 C CA . TYR A 1 80 ? -13.381 -7.382 -14.372 1.00 46.19 80 TYR A CA 1
ATOM 635 C C . TYR A 1 80 ? -14.532 -7.746 -15.322 1.00 46.19 80 TYR A C 1
ATOM 637 O O . TYR A 1 80 ? -14.829 -8.915 -15.543 1.00 46.19 80 TYR A O 1
ATOM 645 N N . THR A 1 81 ? -15.247 -6.742 -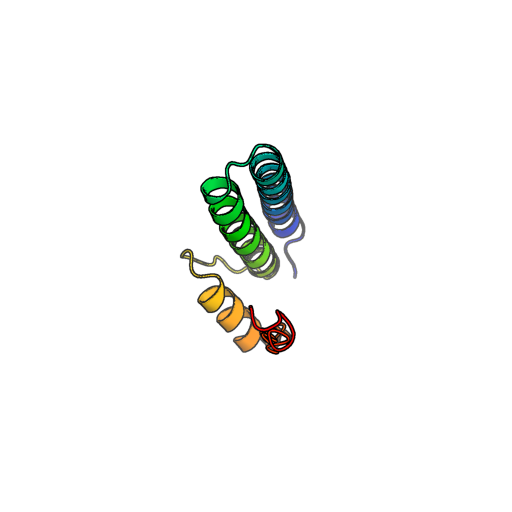15.835 1.00 39.69 81 THR A N 1
ATOM 646 C CA . THR A 1 81 ? -16.041 -6.945 -17.044 1.00 39.69 81 THR A CA 1
ATOM 647 C C . THR A 1 81 ? -15.032 -7.041 -18.170 1.00 39.69 81 THR A C 1
ATOM 649 O O . THR A 1 81 ? -14.400 -6.061 -18.556 1.00 39.69 81 THR A O 1
ATOM 652 N N . THR A 1 82 ? -14.850 -8.265 -18.643 1.00 47.75 82 THR A N 1
ATOM 653 C CA . THR A 1 82 ? -14.184 -8.610 -19.889 1.00 47.75 82 THR A CA 1
ATOM 654 C C . THR A 1 82 ? -14.786 -7.788 -21.030 1.00 47.75 82 THR A C 1
ATOM 656 O O . THR A 1 82 ? -15.787 -8.173 -21.623 1.00 47.75 82 THR A O 1
ATOM 659 N N . GLN A 1 83 ? -14.172 -6.655 -21.360 1.00 40.03 83 GLN A N 1
ATOM 660 C CA . GLN A 1 83 ? -14.174 -6.121 -22.721 1.00 40.03 83 GLN A CA 1
ATOM 661 C C . GLN A 1 83 ? -12.846 -6.508 -23.372 1.00 40.03 83 GLN A C 1
ATOM 663 O O . GLN A 1 83 ? -12.030 -5.669 -23.727 1.00 40.03 83 GLN A O 1
ATOM 668 N N . TRP A 1 84 ? -12.610 -7.814 -23.491 1.00 47.28 84 TRP A N 1
ATOM 669 C CA . TRP A 1 84 ? -11.544 -8.363 -24.329 1.00 47.28 84 TRP A CA 1
ATOM 670 C C . TRP A 1 84 ? -12.165 -9.173 -25.469 1.00 47.28 84 TRP A C 1
ATOM 672 O O . TRP A 1 84 ? -11.801 -10.315 -25.716 1.00 47.28 84 TRP A O 1
ATOM 682 N N . SER A 1 85 ? -13.160 -8.583 -26.134 1.00 48.44 85 SER A N 1
ATOM 683 C CA . SER A 1 85 ? -13.856 -9.191 -27.277 1.00 48.44 85 SER A CA 1
ATOM 684 C C . SER A 1 85 ? -13.530 -8.503 -28.606 1.00 48.44 85 SER A C 1
ATOM 686 O O . SER A 1 85 ? -14.221 -8.750 -29.587 1.00 48.44 85 SER A O 1
ATOM 688 N N . SER A 1 86 ? -12.506 -7.639 -28.658 1.00 51.78 86 SER A N 1
ATOM 689 C CA . SER A 1 86 ? -12.237 -6.830 -29.859 1.00 51.78 86 SER A CA 1
ATOM 690 C C . SER A 1 86 ? -10.770 -6.738 -30.284 1.00 51.78 86 SER A C 1
ATOM 692 O O . SER A 1 86 ? -10.462 -5.917 -31.145 1.00 51.78 86 SER A O 1
ATOM 694 N N . ILE A 1 87 ? -9.857 -7.562 -29.750 1.00 50.78 87 ILE A N 1
ATOM 695 C CA . ILE A 1 87 ? -8.584 -7.763 -30.459 1.00 50.78 87 ILE A CA 1
ATOM 696 C C . ILE A 1 87 ? -8.837 -8.778 -31.571 1.00 50.78 87 ILE A C 1
ATOM 698 O O . ILE A 1 87 ? -9.119 -9.947 -31.323 1.00 50.78 87 ILE A O 1
ATOM 702 N N . GLY A 1 88 ? -8.881 -8.250 -32.791 1.00 48.00 88 GLY A N 1
ATOM 703 C CA . GLY A 1 88 ? -9.241 -8.968 -33.998 1.00 48.00 88 GLY A CA 1
ATOM 704 C C . GLY A 1 88 ? -8.397 -10.215 -34.224 1.00 48.00 88 GLY A C 1
ATOM 705 O O . GLY A 1 88 ? -7.211 -10.269 -33.903 1.00 48.00 88 GLY A O 1
ATOM 706 N N . THR A 1 89 ? -9.064 -11.200 -34.812 1.00 44.75 89 THR A N 1
ATOM 707 C CA . THR A 1 89 ? -8.482 -12.268 -35.615 1.00 44.75 89 THR A CA 1
ATOM 708 C C . THR A 1 89 ? -7.327 -11.729 -36.463 1.00 44.75 89 THR A C 1
ATOM 710 O O . THR A 1 89 ? -7.525 -10.800 -37.249 1.00 44.75 89 THR A O 1
ATOM 713 N N . ILE A 1 90 ? -6.145 -12.321 -36.296 1.00 50.75 90 ILE A N 1
ATOM 714 C CA . ILE A 1 90 ? -5.114 -12.386 -37.335 1.00 50.75 90 ILE A CA 1
ATOM 715 C C . ILE A 1 90 ? -5.166 -13.808 -37.883 1.00 50.75 90 ILE A C 1
ATOM 717 O O . ILE A 1 90 ? -5.279 -14.731 -37.041 1.00 50.75 90 ILE A O 1
#

Secondary structure (DSSP, 8-state):
---HHHHHHHHHHHHHHHHHHHHHHHTT-HHHHHHHHHHHHHHHHHHHHHHTT----SS-HHHHHHHHHHTT--PPP-------S-S---

InterPro domains:
  IPR007842 HEPN domain [PF05168] (7-70)
  IPR007842 HEPN domain [PS50910] (11-90)
  IPR007842 HEPN domain [SM00748] (11-90)

Mean predicted aligned error: 7.86 Å

Organism: Pyrococcus furiosus (strain ATCC 43587 / DSM 3638 / JCM 8422 / Vc1) (NCBI:txid186497)

Foldseek 3Di:
DFDVVLLVVLLVVLVVLQVVLVVCVVVVVPVSNVVSPLVSLQSNLCSRCVRVVHDDDDRDSVVSLVVCVVVVDDDDDPPPPPPVPPPDDD

Radius of gyration: 16.19 Å; Cα contacts (8 Å, |Δi|>4): 81; chains: 1; bounding box: 32×24×54 Å